Protein AF-A0A8K0KAD7-F1 (afdb_monomer_lite)

Sequence (86 aa):
MQWTGFFTTSKIAQFLENLKGYVSSRQIPWAAIHVSGFEDSPVYSDLVEHRWYGAFADISYTIFFHPSGKFILYDLSSSQKILKYQ

Organism: Ladona fulva (NCBI:txid123851)

Foldseek 3Di:
DDDDDDDDPVNVVVVVVVLLVVQLVDPDQKDKDKDKDALPDQDDPDPPGPPDDPGSKTWMKMWMHGNVRDIDIDIDIDDDDDDDDD

pLDDT: mean 71.15, std 19.87, range [36.06, 92.31]

InterPro domains:
  IPR013893 Ribonuclease P protein subunit Rpp40 [PF08584] (1-67)

Radius of gyration: 15.98 Å; chains: 1; bounding box: 51×22×34 Å

Secondary structure (DSSP, 8-state):
----S---HHHHHHHHHHHHHHHHHS--S-EEEEEEPPTT--B-SSS-B-S-TT----EEEEEEE-TTS-EEEEEEE---------

Structure (mmCIF, N/CA/C/O backbone):
data_AF-A0A8K0KAD7-F1
#
_entry.id   AF-A0A8K0KAD7-F1
#
loop_
_atom_site.group_PDB
_atom_site.id
_atom_site.type_symbol
_atom_site.label_atom_id
_atom_site.label_alt_id
_atom_site.label_comp_id
_atom_site.label_asym_id
_atom_site.label_entity_id
_atom_site.label_seq_id
_atom_site.pdbx_PDB_ins_code
_atom_site.Cartn_x
_atom_site.Cartn_y
_atom_site.Cartn_z
_atom_site.occupancy
_atom_site.B_iso_or_equiv
_atom_site.auth_seq_id
_atom_site.auth_comp_id
_atom_site.auth_asym_id
_atom_site.auth_atom_id
_atom_site.pdbx_PDB_model_num
ATOM 1 N N . MET A 1 1 ? -11.119 -10.211 -5.140 1.00 79.19 1 MET A N 1
ATOM 2 C CA . MET A 1 1 ? -11.261 -9.352 -6.335 1.00 79.19 1 MET A CA 1
ATOM 3 C C . MET A 1 1 ? -9.870 -9.109 -6.877 1.00 79.19 1 MET A C 1
ATOM 5 O O . MET A 1 1 ? -8.980 -8.874 -6.072 1.00 79.19 1 MET A O 1
ATOM 9 N N . GLN A 1 2 ? -9.678 -9.224 -8.186 1.00 88.50 2 GLN A N 1
ATOM 10 C CA . GLN A 1 2 ? -8.384 -9.034 -8.836 1.00 88.50 2 GLN A CA 1
ATOM 11 C C . GLN A 1 2 ? -8.573 -8.036 -9.972 1.00 88.50 2 GLN A C 1
ATOM 13 O O . GLN A 1 2 ? -9.533 -8.146 -10.735 1.00 88.50 2 GLN A O 1
ATOM 18 N N . TRP A 1 3 ? -7.672 -7.065 -10.056 1.00 86.69 3 TRP A N 1
ATOM 19 C CA . TRP A 1 3 ? -7.634 -6.099 -11.141 1.00 86.69 3 TRP A CA 1
ATOM 20 C C . TRP A 1 3 ? -6.276 -6.151 -11.813 1.00 86.69 3 TRP A C 1
ATOM 22 O O . TRP A 1 3 ? -5.249 -6.267 -11.147 1.00 86.69 3 TRP A O 1
ATOM 32 N N . THR A 1 4 ? -6.285 -6.045 -13.133 1.00 87.75 4 THR A N 1
ATOM 33 C CA . THR A 1 4 ? -5.080 -6.077 -13.955 1.00 87.75 4 THR A CA 1
ATOM 34 C C . THR A 1 4 ? -5.178 -4.955 -14.970 1.00 87.75 4 THR A C 1
ATOM 36 O O . THR A 1 4 ? -6.235 -4.731 -15.557 1.00 87.75 4 THR A O 1
ATOM 39 N N . GLY A 1 5 ? -4.090 -4.215 -15.136 1.00 85.38 5 GLY A N 1
ATOM 40 C CA . GLY A 1 5 ? -4.043 -3.060 -16.016 1.00 85.38 5 GLY A CA 1
ATOM 41 C C . GLY A 1 5 ? -2.957 -2.084 -15.595 1.00 85.38 5 GLY A C 1
ATOM 42 O O . GLY A 1 5 ? -2.191 -2.335 -14.667 1.00 85.38 5 GLY A O 1
ATOM 43 N N . PHE A 1 6 ? -2.909 -0.952 -16.287 1.00 82.75 6 PHE A N 1
ATOM 44 C CA . PHE A 1 6 ? -1.957 0.108 -15.995 1.00 82.75 6 PHE A CA 1
ATOM 45 C C . PHE A 1 6 ? -2.530 1.063 -14.940 1.00 82.75 6 PHE A C 1
ATOM 47 O O . PHE A 1 6 ? -3.412 1.881 -15.222 1.00 82.75 6 PHE A O 1
ATOM 54 N N . PHE A 1 7 ? -2.038 0.942 -13.708 1.00 80.62 7 PHE A N 1
ATOM 55 C CA . PHE A 1 7 ? -2.431 1.792 -12.587 1.00 80.62 7 PHE A CA 1
ATOM 56 C C . PHE A 1 7 ? -1.318 2.779 -12.257 1.00 80.62 7 PHE A C 1
ATOM 58 O O . PHE A 1 7 ? -0.164 2.403 -12.087 1.00 80.62 7 PHE A O 1
ATOM 65 N N . THR A 1 8 ? -1.673 4.054 -12.126 1.00 81.75 8 THR A N 1
ATOM 66 C CA . THR A 1 8 ? -0.745 5.067 -11.624 1.00 81.75 8 THR A CA 1
ATOM 67 C C . THR A 1 8 ? -0.611 4.950 -10.108 1.00 81.75 8 THR A C 1
ATOM 69 O O . THR A 1 8 ? -1.561 4.573 -9.416 1.00 81.75 8 THR A O 1
ATOM 72 N N . THR A 1 9 ? 0.536 5.364 -9.570 1.00 76.31 9 THR A N 1
ATOM 73 C CA . THR A 1 9 ? 0.774 5.429 -8.117 1.00 76.31 9 THR A CA 1
ATOM 74 C C . THR A 1 9 ? -0.287 6.267 -7.397 1.00 76.31 9 THR A C 1
ATOM 76 O O . THR A 1 9 ? -0.773 5.875 -6.341 1.00 76.31 9 THR A O 1
ATOM 79 N N . SER A 1 10 ? -0.741 7.365 -8.011 1.00 77.19 10 SER A N 1
ATOM 80 C CA . SER A 1 10 ? -1.817 8.216 -7.487 1.00 77.19 10 SER A CA 1
ATOM 81 C C . SER A 1 10 ? -3.158 7.491 -7.340 1.00 77.19 10 SER A C 1
ATOM 83 O O . SER A 1 10 ? -3.848 7.675 -6.338 1.00 77.19 10 SER A O 1
ATOM 85 N N . LYS A 1 11 ? -3.527 6.636 -8.304 1.00 81.94 11 LYS A N 1
ATOM 86 C CA . LYS A 1 11 ? -4.758 5.835 -8.231 1.00 81.94 1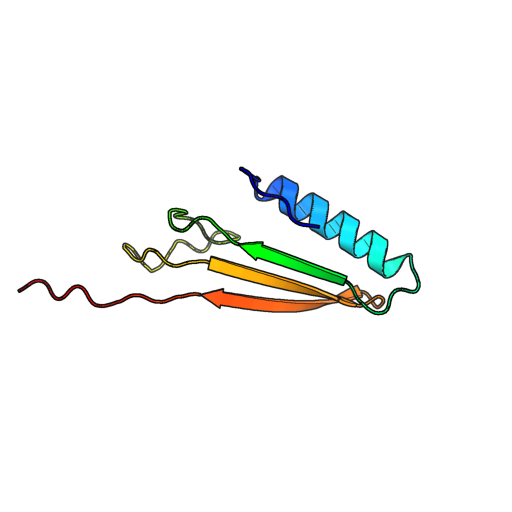1 LYS A CA 1
ATOM 87 C C . LYS A 1 11 ? -4.663 4.776 -7.138 1.00 81.94 11 LYS A C 1
ATOM 89 O O . LYS A 1 11 ? -5.639 4.562 -6.424 1.00 81.94 11 LYS A O 1
ATOM 94 N N . ILE A 1 12 ? 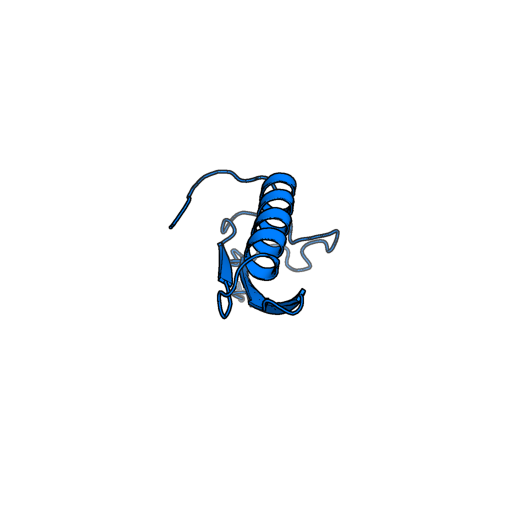-3.495 4.150 -6.988 1.00 82.38 12 ILE A N 1
ATOM 95 C CA . ILE A 1 12 ? -3.250 3.186 -5.909 1.00 82.38 12 ILE A CA 1
ATOM 96 C C . ILE A 1 12 ? -3.354 3.893 -4.552 1.00 82.38 12 ILE A C 1
ATOM 98 O O . ILE A 1 12 ? -4.090 3.423 -3.693 1.00 82.38 12 ILE A O 1
ATOM 102 N N . ALA A 1 13 ? -2.731 5.062 -4.380 1.00 79.88 13 ALA A N 1
ATOM 103 C CA . ALA A 1 13 ? -2.814 5.841 -3.141 1.00 79.88 13 ALA A CA 1
ATOM 104 C C . ALA A 1 13 ? -4.260 6.219 -2.770 1.00 79.88 13 ALA A C 1
ATOM 106 O O . ALA A 1 13 ? -4.685 6.003 -1.636 1.00 79.88 13 ALA A O 1
ATOM 107 N N . GLN A 1 14 ? -5.052 6.706 -3.734 1.00 84.50 14 GLN A N 1
ATOM 108 C CA . GLN A 1 14 ? -6.477 6.991 -3.512 1.00 84.50 14 GLN A CA 1
ATOM 109 C C . GLN A 1 14 ? -7.257 5.739 -3.095 1.00 84.50 14 GLN A C 1
ATOM 111 O O . GLN A 1 14 ? -8.114 5.796 -2.213 1.00 84.50 14 GLN A O 1
ATOM 116 N N . PHE A 1 15 ? -6.960 4.595 -3.715 1.00 87.06 15 PHE A N 1
ATOM 117 C CA . PHE A 1 15 ? -7.590 3.332 -3.358 1.00 87.06 15 PHE A CA 1
ATOM 118 C C . PHE A 1 15 ? -7.226 2.883 -1.935 1.00 87.06 15 PHE A C 1
ATOM 120 O O . PHE A 1 15 ? -8.109 2.451 -1.194 1.00 87.06 15 PHE A O 1
ATOM 127 N N . LEU A 1 16 ? -5.960 3.029 -1.530 1.00 85.88 16 LEU A N 1
ATOM 128 C CA . LEU A 1 16 ? -5.499 2.706 -0.177 1.00 85.88 16 LEU A CA 1
ATOM 129 C C . LEU A 1 16 ? -6.206 3.551 0.887 1.00 85.88 16 LEU A C 1
ATOM 131 O O . LEU A 1 16 ? -6.667 2.997 1.884 1.00 85.88 16 LEU A O 1
ATOM 135 N N . GLU A 1 17 ? -6.357 4.859 0.667 1.00 87.19 17 GLU A N 1
ATOM 136 C CA . GLU A 1 17 ? -7.080 5.735 1.601 1.00 87.19 17 GLU A CA 1
ATOM 137 C C . GLU A 1 17 ? -8.561 5.347 1.722 1.00 87.19 17 GLU A C 1
ATOM 139 O O . GLU A 1 17 ? -9.097 5.247 2.829 1.00 87.19 17 GLU A O 1
ATOM 144 N N . ASN A 1 18 ? -9.212 5.022 0.601 1.00 90.94 18 ASN A N 1
ATOM 145 C CA . ASN A 1 18 ? -10.594 4.539 0.612 1.00 90.94 18 ASN A CA 1
ATOM 146 C C . ASN A 1 18 ? -10.730 3.201 1.354 1.00 90.94 18 ASN A C 1
ATOM 148 O O . ASN A 1 18 ? -11.668 3.014 2.134 1.00 90.94 18 ASN A O 1
ATOM 152 N N . LEU A 1 19 ? -9.791 2.274 1.144 1.00 88.69 19 LEU A N 1
ATOM 153 C CA . LEU A 1 19 ? -9.774 0.978 1.820 1.00 88.69 19 LEU A CA 1
ATOM 154 C C . LEU A 1 19 ? -9.549 1.138 3.327 1.00 88.69 19 LEU A C 1
ATOM 156 O O . LEU A 1 19 ? -10.243 0.508 4.123 1.00 88.69 19 LEU A O 1
ATOM 160 N N . LYS A 1 20 ? -8.636 2.024 3.727 1.00 87.12 20 LYS A N 1
ATOM 161 C CA . LYS A 1 20 ? -8.395 2.372 5.129 1.00 87.12 20 LYS A CA 1
ATOM 162 C C . LYS A 1 20 ? -9.658 2.933 5.785 1.00 87.12 20 LYS A C 1
ATOM 164 O O . LYS A 1 20 ? -10.064 2.438 6.834 1.00 87.12 20 LYS A O 1
ATOM 169 N N . GLY A 1 21 ? -10.329 3.891 5.141 1.00 90.00 21 GLY A N 1
ATOM 170 C CA . GLY A 1 21 ? -11.605 4.435 5.621 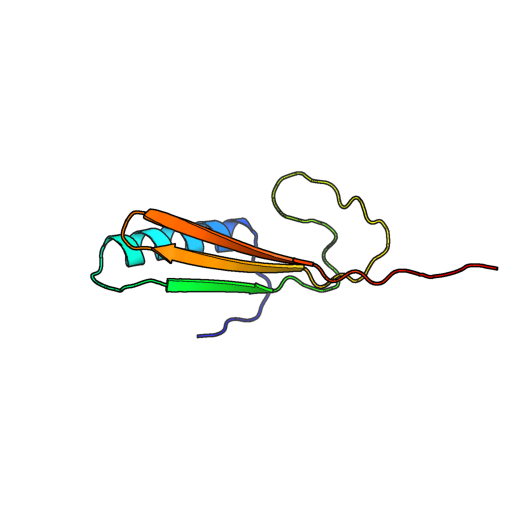1.00 90.00 21 GLY A CA 1
ATOM 171 C C . GLY A 1 21 ? -12.707 3.374 5.722 1.00 90.00 21 GLY A C 1
ATOM 172 O O . GLY A 1 21 ? -13.470 3.345 6.690 1.00 90.00 21 GLY A O 1
ATOM 173 N N . TYR A 1 22 ? -12.761 2.445 4.767 1.00 91.50 22 TYR A N 1
ATOM 174 C CA . TYR A 1 22 ? -13.698 1.321 4.787 1.00 91.50 22 TYR A CA 1
ATOM 175 C C . TYR A 1 22 ? -13.449 0.370 5.968 1.00 91.50 22 TYR A C 1
ATOM 177 O O . TYR A 1 22 ? -14.392 -0.006 6.664 1.00 91.50 22 TYR A O 1
ATOM 185 N N . VAL A 1 23 ? -12.188 0.012 6.222 1.00 91.69 23 VAL A N 1
ATOM 186 C CA . VAL A 1 23 ? -11.794 -0.874 7.330 1.00 91.69 23 VAL A CA 1
ATOM 187 C C . VAL A 1 23 ? -12.039 -0.218 8.683 1.00 91.69 23 VAL A C 1
ATOM 189 O O . VAL A 1 23 ? -12.529 -0.877 9.594 1.00 91.69 23 VAL A O 1
ATOM 192 N N . SER A 1 24 ? -11.753 1.077 8.817 1.00 88.06 24 SER A N 1
ATOM 193 C CA . SER A 1 24 ? -11.984 1.808 10.068 1.00 88.06 24 SER A CA 1
ATOM 194 C C . SER A 1 24 ? -13.463 2.089 10.351 1.00 88.06 24 SER A C 1
ATOM 196 O O . SER A 1 24 ? -13.841 2.207 11.512 1.00 88.06 24 SER A O 1
ATOM 198 N N . SER A 1 25 ? -14.311 2.199 9.323 1.00 90.50 25 SER A N 1
ATOM 199 C CA . SER A 1 25 ? -15.749 2.484 9.491 1.00 90.50 25 SER A CA 1
ATOM 200 C C . SER A 1 25 ? -16.620 1.241 9.695 1.00 90.50 25 SER A C 1
ATOM 202 O O . SER A 1 25 ? -17.791 1.369 10.055 1.00 90.50 25 SER A O 1
ATOM 204 N N . ARG A 1 26 ? -16.084 0.034 9.474 1.00 86.94 26 ARG A N 1
ATOM 205 C CA . ARG A 1 26 ? -16.833 -1.227 9.571 1.00 86.94 26 ARG A CA 1
ATOM 206 C C . ARG A 1 26 ? -16.242 -2.159 10.622 1.00 86.94 26 ARG A C 1
ATOM 208 O O . ARG A 1 26 ? -15.047 -2.158 10.873 1.00 86.94 26 ARG A O 1
ATOM 215 N N . GLN A 1 27 ? -17.079 -3.032 11.183 1.00 84.12 27 GLN A N 1
ATOM 216 C CA . GLN A 1 27 ? -16.649 -4.101 12.097 1.00 84.12 27 GLN A CA 1
ATOM 217 C C . GLN A 1 27 ? -16.068 -5.306 11.333 1.00 84.12 27 GLN A C 1
ATOM 219 O O . GLN A 1 27 ? -16.518 -6.437 11.502 1.00 84.12 27 GLN A O 1
ATOM 224 N N . ILE A 1 28 ? -15.103 -5.070 10.442 1.00 90.25 28 ILE A N 1
ATOM 225 C CA . ILE A 1 28 ? -14.349 -6.145 9.781 1.00 90.25 28 ILE A CA 1
ATOM 226 C C . ILE A 1 28 ? -13.006 -6.326 10.488 1.00 90.25 28 ILE A C 1
ATOM 228 O O . ILE A 1 28 ? -12.431 -5.334 10.904 1.00 90.25 28 ILE A O 1
ATOM 232 N N . PRO A 1 29 ? -12.477 -7.546 10.655 1.00 90.25 29 PRO A N 1
ATOM 233 C CA . PRO A 1 29 ? -11.285 -7.766 11.478 1.00 90.25 29 PRO A CA 1
ATOM 234 C C . PRO A 1 29 ? -10.002 -7.209 10.844 1.00 90.25 29 PRO A C 1
ATOM 236 O O . PRO A 1 29 ? -9.101 -6.777 11.558 1.00 90.25 29 PRO A O 1
ATOM 239 N N . TRP A 1 30 ? -9.916 -7.227 9.513 1.00 92.31 30 TRP A N 1
ATOM 240 C CA . TRP A 1 30 ? -8.826 -6.664 8.720 1.00 92.31 30 TRP A CA 1
ATOM 241 C C . TRP A 1 30 ? -9.206 -6.672 7.233 1.00 92.31 30 TRP A C 1
ATOM 243 O O . TRP A 1 30 ? -10.138 -7.367 6.822 1.00 92.31 30 TRP A O 1
ATOM 253 N N . ALA A 1 31 ? -8.466 -5.923 6.418 1.00 90.69 31 ALA A N 1
ATOM 254 C CA . ALA A 1 31 ? -8.457 -6.086 4.964 1.00 90.69 31 ALA A CA 1
ATOM 255 C C . ALA A 1 31 ? -7.023 -6.036 4.446 1.00 90.69 31 ALA A C 1
ATOM 257 O O . ALA A 1 31 ? -6.156 -5.452 5.088 1.00 90.69 31 ALA A O 1
ATOM 258 N N . ALA A 1 32 ? -6.774 -6.634 3.286 1.00 90.25 32 ALA A N 1
ATOM 259 C CA . ALA A 1 32 ? -5.456 -6.630 2.674 1.00 90.25 32 ALA A CA 1
ATOM 260 C C . ALA A 1 32 ? -5.530 -6.237 1.202 1.00 90.25 32 ALA A C 1
ATOM 262 O O . ALA A 1 32 ? -6.517 -6.518 0.518 1.00 90.25 32 ALA A O 1
ATOM 263 N N . ILE A 1 33 ? -4.461 -5.615 0.725 1.00 87.50 33 ILE A N 1
ATOM 264 C CA . ILE A 1 33 ? -4.227 -5.348 -0.689 1.00 87.50 33 ILE A CA 1
ATOM 265 C C . ILE A 1 33 ? -2.839 -5.844 -1.049 1.00 87.50 33 ILE A C 1
ATOM 267 O O . ILE A 1 33 ? -1.866 -5.542 -0.363 1.00 87.50 33 ILE A O 1
ATOM 271 N N . HIS A 1 34 ? -2.772 -6.608 -2.128 1.00 88.25 34 HIS A N 1
ATOM 272 C CA . HIS A 1 34 ? -1.530 -7.031 -2.742 1.00 88.25 34 HIS A CA 1
ATOM 273 C C . HIS A 1 34 ? -1.370 -6.276 -4.057 1.00 88.25 34 HIS A C 1
ATOM 275 O O . HIS A 1 34 ? -2.286 -6.274 -4.885 1.00 88.25 34 HIS A O 1
ATOM 281 N N . VAL A 1 35 ? -0.228 -5.624 -4.231 1.00 82.69 35 VAL A N 1
ATOM 282 C CA . VAL A 1 35 ? 0.132 -4.913 -5.454 1.00 82.69 35 VAL A CA 1
ATOM 283 C C . VAL A 1 35 ? 1.352 -5.604 -6.035 1.00 82.69 35 VAL A C 1
ATOM 285 O O . VAL A 1 35 ? 2.407 -5.629 -5.409 1.00 82.69 35 VAL A O 1
ATOM 288 N N . SER A 1 36 ? 1.194 -6.152 -7.236 1.00 81.56 36 SER A N 1
ATOM 289 C CA . SER A 1 36 ? 2.302 -6.660 -8.039 1.00 81.56 36 SER A CA 1
ATOM 290 C C . SER A 1 36 ? 2.652 -5.610 -9.084 1.00 81.56 36 SER A C 1
ATOM 292 O O . SER A 1 36 ? 1.777 -5.176 -9.838 1.00 81.56 36 SER A O 1
ATOM 294 N N . GLY A 1 37 ? 3.907 -5.168 -9.090 1.00 72.44 37 GLY A N 1
ATOM 295 C CA . GLY A 1 37 ? 4.454 -4.318 -10.139 1.00 72.44 37 GLY A CA 1
ATOM 296 C C . GLY A 1 37 ? 4.691 -5.098 -11.429 1.00 72.44 37 GLY A C 1
ATOM 297 O O . GLY A 1 37 ? 4.545 -6.321 -11.471 1.00 72.44 37 GLY A O 1
ATOM 298 N N . PHE A 1 38 ? 5.046 -4.368 -12.482 1.00 63.84 38 PHE A N 1
ATOM 299 C CA . PHE A 1 38 ? 5.538 -4.969 -13.713 1.00 63.84 38 PHE A CA 1
ATOM 300 C C . PHE A 1 38 ? 7.032 -5.278 -13.575 1.00 63.84 38 PHE A C 1
ATOM 302 O O . PHE A 1 38 ? 7.777 -4.482 -13.000 1.00 63.84 38 PHE A O 1
ATOM 309 N N . GLU A 1 39 ? 7.455 -6.407 -14.138 1.00 56.12 39 GLU A N 1
ATOM 310 C CA . GLU A 1 39 ? 8.848 -6.881 -14.174 1.00 56.12 39 GLU A CA 1
ATOM 311 C C . GLU A 1 39 ? 9.807 -5.875 -14.855 1.00 56.12 39 GLU A C 1
ATOM 313 O O . GLU A 1 39 ? 11.015 -5.894 -14.620 1.00 56.12 39 GLU A O 1
ATOM 318 N N . ASP A 1 40 ? 9.265 -4.958 -15.666 1.00 48.69 40 ASP A N 1
ATOM 319 C CA . ASP A 1 40 ? 9.984 -3.940 -16.436 1.00 48.69 40 ASP A CA 1
ATOM 320 C C . ASP A 1 40 ? 9.932 -2.519 -15.832 1.00 48.69 40 ASP A C 1
ATOM 322 O O . ASP A 1 40 ? 10.393 -1.569 -16.468 1.00 48.69 40 ASP A O 1
ATOM 326 N N . SER A 1 41 ? 9.408 -2.338 -14.610 1.00 48.81 41 SER A N 1
ATOM 327 C CA . SER A 1 41 ? 9.270 -1.007 -13.998 1.00 48.81 41 SER A CA 1
ATOM 328 C C . SER A 1 41 ? 10.596 -0.487 -13.400 1.00 48.81 41 SER A C 1
ATOM 330 O O . SER A 1 41 ? 11.104 -1.077 -12.445 1.00 48.81 41 SER A O 1
ATOM 332 N N . PRO A 1 42 ? 11.144 0.654 -13.875 1.00 43.56 42 PRO A N 1
ATOM 333 C CA . PRO A 1 42 ? 12.416 1.216 -13.406 1.00 43.56 42 PRO A CA 1
ATOM 334 C C . PRO A 1 42 ? 12.301 2.102 -12.151 1.00 43.56 42 PRO A C 1
ATOM 336 O O . PRO A 1 42 ? 13.274 2.765 -11.787 1.00 43.56 42 PRO A O 1
ATOM 339 N N . VAL A 1 43 ? 11.127 2.185 -11.510 1.00 41.41 43 VAL A N 1
ATOM 340 C CA . VAL A 1 43 ? 10.901 3.074 -10.357 1.00 41.41 43 VAL A CA 1
ATOM 341 C C . VAL A 1 43 ? 10.112 2.372 -9.249 1.00 41.41 43 VAL A C 1
ATOM 343 O O . VAL A 1 43 ? 8.956 1.989 -9.439 1.00 41.41 43 VAL A O 1
ATOM 346 N N . TYR A 1 44 ? 10.736 2.267 -8.072 1.00 45.12 44 TYR A N 1
ATOM 347 C CA . TYR A 1 44 ? 10.109 1.908 -6.801 1.00 45.12 44 TYR A CA 1
ATOM 348 C C . TYR A 1 44 ? 9.569 3.161 -6.099 1.00 45.12 44 TYR A C 1
ATOM 350 O O . TYR A 1 44 ? 10.080 4.264 -6.279 1.00 45.12 44 TYR A O 1
ATOM 358 N N . SER A 1 45 ? 8.517 2.962 -5.306 1.00 43.53 45 SER A N 1
ATOM 359 C CA . SER A 1 45 ? 7.810 3.954 -4.492 1.00 43.53 45 SER A CA 1
ATOM 360 C C . SER A 1 45 ? 8.716 5.032 -3.867 1.00 43.53 45 SER A C 1
ATOM 362 O O . SER A 1 45 ? 9.643 4.716 -3.131 1.00 43.53 45 SER A O 1
ATOM 364 N N . ASP A 1 46 ? 8.363 6.297 -4.114 1.00 42.06 46 ASP A N 1
ATOM 365 C CA . ASP A 1 46 ? 8.830 7.517 -3.432 1.00 42.06 46 ASP A CA 1
ATOM 366 C C . ASP A 1 46 ? 10.352 7.798 -3.438 1.00 42.06 46 ASP A C 1
ATOM 368 O O . ASP A 1 46 ? 11.040 7.693 -2.426 1.00 42.06 46 ASP A O 1
ATOM 372 N N . LEU A 1 47 ? 10.870 8.236 -4.596 1.00 36.06 47 LEU A N 1
ATOM 373 C CA . LEU A 1 47 ? 12.180 8.902 -4.761 1.00 36.06 47 LEU A 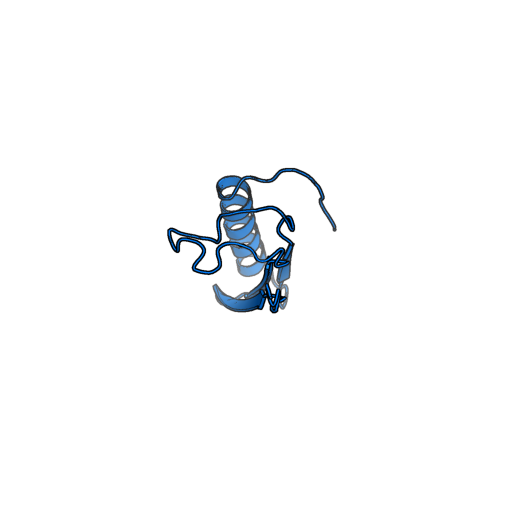CA 1
ATOM 374 C C . LEU A 1 47 ? 13.438 8.077 -4.431 1.00 36.06 47 LEU A C 1
ATOM 376 O O . LEU A 1 47 ? 14.548 8.610 -4.504 1.00 36.06 47 LEU A O 1
ATOM 380 N N . VAL A 1 48 ? 13.321 6.779 -4.147 1.00 36.88 48 VAL A N 1
ATOM 381 C CA . VAL A 1 48 ? 14.492 5.897 -4.084 1.00 36.88 48 VAL A CA 1
ATOM 382 C C . VAL A 1 48 ? 14.776 5.358 -5.482 1.00 36.88 48 VAL A C 1
ATOM 384 O O . VAL A 1 48 ? 14.153 4.411 -5.956 1.00 36.88 48 VAL A O 1
ATOM 387 N N . GLU A 1 49 ? 15.735 6.001 -6.145 1.00 37.00 49 GLU A N 1
ATOM 388 C CA . GLU A 1 49 ? 16.323 5.546 -7.402 1.00 37.00 49 GLU A CA 1
ATOM 389 C C . GLU A 1 49 ? 16.716 4.063 -7.287 1.00 37.00 49 GLU A C 1
ATOM 391 O O . GLU A 1 49 ? 17.333 3.651 -6.296 1.00 37.00 49 GLU A O 1
ATOM 396 N N . HIS A 1 50 ? 16.337 3.251 -8.283 1.00 41.53 50 HIS A N 1
ATOM 397 C CA . HIS A 1 50 ? 16.728 1.846 -8.374 1.00 41.53 50 HIS A CA 1
ATOM 398 C C . HIS A 1 50 ? 18.251 1.734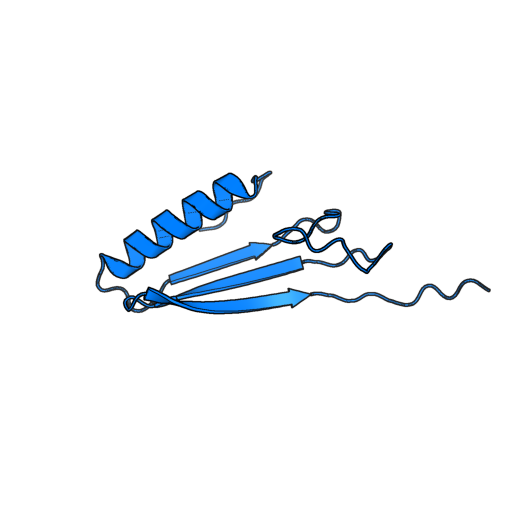 -8.207 1.00 41.53 50 HIS A C 1
ATOM 400 O O . HIS A 1 50 ? 19.011 1.945 -9.149 1.00 41.53 50 HIS A O 1
ATOM 406 N N . ARG A 1 51 ? 18.729 1.317 -7.026 1.00 37.56 51 ARG A N 1
ATOM 407 C CA . ARG A 1 51 ? 20.151 0.972 -6.828 1.00 37.56 51 ARG A CA 1
ATOM 408 C C . ARG A 1 51 ? 20.548 -0.339 -7.512 1.00 37.56 51 ARG A C 1
ATOM 410 O O . ARG A 1 51 ? 21.660 -0.825 -7.315 1.00 37.56 51 ARG A O 1
ATOM 417 N N . TRP A 1 52 ? 19.670 -0.907 -8.334 1.00 41.12 52 TRP A N 1
ATOM 418 C CA . TRP A 1 52 ? 19.963 -2.062 -9.165 1.00 41.12 52 TRP A CA 1
ATOM 419 C C . TRP A 1 52 ? 19.631 -1.755 -10.618 1.00 41.12 52 TRP A C 1
ATOM 421 O O . TRP A 1 52 ? 18.599 -2.146 -11.153 1.00 41.12 52 TRP A O 1
ATOM 431 N N . TYR A 1 53 ? 20.569 -1.057 -11.256 1.00 36.56 53 TYR A N 1
ATOM 432 C CA . TYR A 1 53 ? 20.744 -1.094 -12.702 1.00 36.56 53 TYR A CA 1
ATOM 433 C C . TYR A 1 53 ? 20.839 -2.572 -13.131 1.00 36.56 53 TYR A C 1
ATOM 435 O O . TYR A 1 53 ? 21.830 -3.244 -12.835 1.00 36.56 53 TYR A O 1
ATOM 443 N N . GLY A 1 54 ? 19.791 -3.088 -13.779 1.00 38.03 54 GLY A N 1
ATOM 444 C CA . GLY A 1 54 ? 19.845 -4.346 -14.531 1.00 38.03 54 GLY A CA 1
ATOM 445 C C . GLY A 1 54 ? 19.294 -5.617 -13.874 1.00 38.03 54 GLY A C 1
ATOM 446 O O . GLY A 1 54 ? 19.774 -6.692 -14.219 1.00 38.03 54 GLY A O 1
ATOM 447 N N . ALA A 1 55 ? 18.314 -5.547 -12.969 1.00 37.41 55 ALA A N 1
ATOM 448 C CA . ALA A 1 55 ? 17.614 -6.748 -12.497 1.00 37.41 55 ALA A CA 1
ATOM 449 C C . ALA A 1 55 ? 16.110 -6.653 -12.789 1.00 37.41 55 ALA A C 1
ATOM 451 O O . ALA A 1 55 ? 15.440 -5.772 -12.256 1.00 37.41 55 ALA A O 1
ATOM 452 N N . PHE A 1 56 ? 15.616 -7.572 -13.625 1.00 49.16 56 PHE A N 1
ATOM 453 C CA . PHE A 1 56 ? 14.205 -7.930 -13.810 1.00 49.16 56 PHE A CA 1
ATOM 454 C C . PHE A 1 56 ? 13.667 -8.478 -12.485 1.00 49.16 56 PHE A C 1
ATOM 456 O O . PHE A 1 56 ? 13.667 -9.681 -12.231 1.00 49.16 56 PHE A O 1
ATOM 463 N N . ALA A 1 57 ? 13.390 -7.575 -11.555 1.00 50.03 57 ALA A N 1
ATOM 464 C CA . ALA A 1 57 ? 12.994 -7.913 -10.208 1.00 50.03 57 ALA A CA 1
ATOM 465 C C . ALA A 1 57 ? 11.491 -7.704 -10.105 1.00 50.03 57 ALA A C 1
ATOM 467 O O . ALA A 1 57 ? 11.029 -6.567 -10.137 1.00 50.03 57 ALA A O 1
ATOM 468 N N . ASP A 1 58 ? 10.738 -8.790 -9.935 1.00 60.03 58 ASP A N 1
ATOM 469 C CA . ASP A 1 58 ? 9.358 -8.681 -9.478 1.00 60.03 58 ASP A CA 1
ATOM 470 C C . ASP A 1 58 ? 9.343 -7.938 -8.140 1.00 60.03 58 ASP A C 1
ATOM 472 O O . ASP A 1 58 ? 9.896 -8.398 -7.131 1.00 60.03 58 ASP A O 1
ATOM 476 N N . ILE A 1 59 ? 8.731 -6.758 -8.157 1.00 68.50 59 ILE A N 1
ATOM 477 C CA . ILE A 1 59 ? 8.471 -5.952 -6.975 1.00 68.50 59 ILE A CA 1
ATOM 478 C C . ILE A 1 59 ? 6.996 -6.130 -6.658 1.00 68.50 59 ILE A C 1
ATOM 480 O O . ILE A 1 59 ? 6.128 -5.670 -7.403 1.00 68.50 59 ILE A O 1
ATOM 484 N N . SER A 1 60 ? 6.702 -6.771 -5.534 1.00 78.50 60 SER A N 1
ATOM 485 C CA . SER A 1 60 ? 5.339 -6.825 -5.020 1.00 78.50 60 SER A CA 1
ATOM 486 C C . SER A 1 60 ? 5.312 -6.458 -3.550 1.00 78.50 60 SER A C 1
ATOM 488 O O . SER A 1 60 ? 6.260 -6.707 -2.812 1.00 78.50 60 SER A O 1
ATOM 490 N N . TYR A 1 61 ? 4.225 -5.839 -3.115 1.00 81.69 61 TYR A N 1
ATOM 491 C CA . TYR A 1 61 ? 4.029 -5.508 -1.713 1.00 81.69 61 TYR A CA 1
ATOM 492 C C . TYR A 1 61 ? 2.595 -5.790 -1.297 1.00 81.69 61 TYR A C 1
ATOM 494 O O . TYR A 1 61 ? 1.653 -5.731 -2.091 1.00 81.69 61 TYR A O 1
ATOM 502 N N . THR A 1 62 ? 2.431 -6.126 -0.025 1.00 87.06 62 THR A N 1
ATOM 503 C CA . THR A 1 62 ? 1.137 -6.417 0.584 1.00 87.06 62 THR A CA 1
ATOM 504 C C . THR A 1 62 ? 0.945 -5.537 1.799 1.00 87.06 62 THR A C 1
ATOM 506 O O . THR A 1 62 ? 1.789 -5.516 2.692 1.00 87.06 62 THR A O 1
ATOM 509 N N . ILE A 1 63 ? -0.180 -4.832 1.856 1.00 86.00 63 ILE A N 1
ATOM 510 C CA . ILE A 1 63 ? -0.554 -4.017 3.010 1.00 86.00 63 ILE A CA 1
ATOM 511 C C . ILE A 1 63 ? -1.757 -4.659 3.684 1.00 86.00 63 ILE A C 1
ATOM 513 O O . ILE A 1 63 ? -2.779 -4.893 3.039 1.00 86.00 63 ILE A O 1
ATOM 517 N N . PHE A 1 64 ? -1.643 -4.903 4.985 1.00 90.81 64 PHE A N 1
ATOM 518 C CA . PHE A 1 64 ? -2.735 -5.340 5.849 1.00 90.81 64 PHE A CA 1
ATOM 519 C C . PHE A 1 64 ? -3.213 -4.166 6.694 1.00 90.81 64 PHE A C 1
ATOM 521 O O . PHE A 1 64 ? -2.417 -3.540 7.386 1.00 90.81 64 PHE A O 1
ATOM 528 N N . PHE A 1 65 ? -4.512 -3.899 6.677 1.00 90.06 65 PHE A N 1
ATOM 529 C CA . PHE A 1 65 ? -5.172 -2.849 7.443 1.00 90.06 65 PHE A CA 1
ATOM 530 C C . PHE A 1 65 ? -5.930 -3.448 8.621 1.00 90.06 65 PHE A C 1
ATOM 532 O O . PHE A 1 65 ? -6.749 -4.349 8.438 1.00 90.06 65 PHE A O 1
ATOM 539 N N . HIS A 1 66 ? -5.703 -2.903 9.814 1.00 90.69 66 HIS A N 1
ATOM 540 C CA . HIS A 1 66 ? -6.463 -3.211 11.020 1.00 90.69 66 HIS A CA 1
ATOM 541 C C . HIS A 1 66 ? -7.461 -2.073 11.324 1.00 90.69 66 HIS A C 1
ATOM 543 O O . HIS A 1 66 ? -7.111 -0.902 11.143 1.00 90.69 66 HIS A O 1
ATOM 549 N N . PRO A 1 67 ? -8.665 -2.359 11.857 1.00 90.31 67 PRO A N 1
ATOM 550 C CA . PRO A 1 67 ? -9.679 -1.346 12.188 1.00 90.31 67 PRO A CA 1
ATOM 551 C C . PRO A 1 67 ? -9.191 -0.213 13.082 1.00 90.31 67 PRO A C 1
ATOM 553 O O . PRO A 1 67 ? -9.634 0.922 12.942 1.00 90.31 67 PRO A O 1
ATOM 556 N N . SER A 1 68 ? -8.218 -0.489 13.954 1.00 87.88 68 SER A N 1
ATOM 557 C CA . SER A 1 68 ? -7.597 0.525 14.818 1.00 87.88 68 SER A CA 1
ATOM 558 C C . SER A 1 68 ? -6.714 1.538 14.071 1.00 87.88 68 SER A C 1
ATOM 560 O O . SER A 1 68 ? -5.988 2.287 14.720 1.00 87.88 68 SER A O 1
ATOM 562 N N . GLY A 1 69 ? -6.653 1.490 12.738 1.00 83.00 69 GLY A N 1
ATOM 563 C CA . GLY A 1 69 ? -5.804 2.352 11.911 1.00 83.00 69 GLY A CA 1
ATOM 564 C C . GLY A 1 69 ? -4.338 1.916 11.826 1.00 83.00 69 GLY A C 1
ATOM 565 O O . GLY A 1 69 ? -3.543 2.585 11.170 1.00 83.00 69 GLY A O 1
ATOM 566 N N . LYS A 1 70 ? -3.969 0.798 12.464 1.00 87.19 70 LYS A N 1
ATOM 567 C CA . LYS A 1 70 ? -2.643 0.181 12.321 1.00 87.19 70 LYS A CA 1
ATOM 568 C C . LYS A 1 70 ? -2.564 -0.573 10.995 1.00 87.19 70 LYS A C 1
ATOM 570 O O . LYS A 1 70 ? -3.574 -1.097 10.525 1.00 87.19 70 LYS A O 1
ATOM 575 N N . PHE A 1 71 ? -1.365 -0.674 10.433 1.00 86.31 71 PHE A N 1
ATOM 576 C CA . PHE A 1 71 ? -1.124 -1.472 9.238 1.00 86.31 71 PHE A CA 1
ATOM 577 C C . PHE A 1 71 ? 0.181 -2.262 9.335 1.00 86.31 71 PHE A C 1
ATOM 579 O O . PHE A 1 71 ? 1.071 -1.914 10.111 1.00 86.31 71 PHE A O 1
ATOM 586 N N . ILE A 1 72 ? 0.272 -3.330 8.545 1.00 88.38 72 ILE A N 1
ATOM 587 C CA . ILE A 1 72 ? 1.497 -4.105 8.324 1.00 88.38 72 ILE A CA 1
ATOM 588 C C . ILE A 1 72 ? 1.817 -4.016 6.836 1.00 88.38 72 ILE A C 1
ATOM 590 O O . ILE A 1 72 ? 0.951 -4.313 6.014 1.00 88.38 72 ILE A O 1
ATOM 594 N N . LEU A 1 73 ? 3.041 -3.609 6.506 1.00 84.19 73 LEU A N 1
ATOM 595 C CA . LEU A 1 73 ? 3.579 -3.629 5.148 1.00 84.19 73 LEU A CA 1
ATOM 596 C C . LEU A 1 73 ? 4.522 -4.828 5.014 1.00 84.19 73 LEU A C 1
ATOM 598 O O . LEU A 1 73 ? 5.419 -5.007 5.838 1.00 84.19 73 LEU A O 1
ATOM 602 N N . TYR A 1 74 ? 4.293 -5.647 3.994 1.00 82.06 74 TYR A N 1
ATOM 603 C CA . TYR A 1 74 ? 5.149 -6.763 3.615 1.00 82.06 74 TYR A CA 1
ATOM 604 C C . TYR A 1 74 ? 5.640 -6.549 2.186 1.0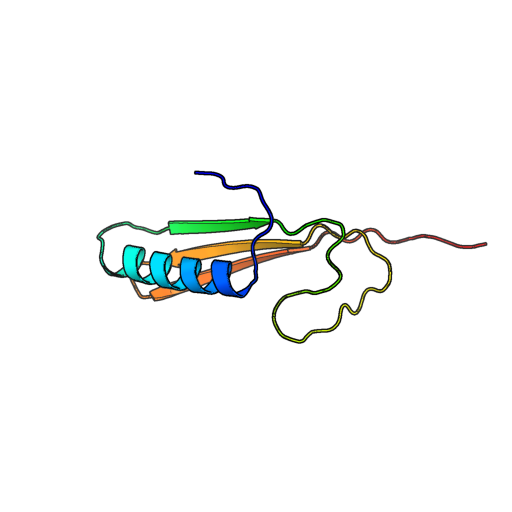0 82.06 74 TYR A C 1
ATOM 606 O O . TYR A 1 74 ? 4.844 -6.635 1.252 1.00 82.06 74 TYR A O 1
ATOM 614 N N . ASP A 1 75 ? 6.937 -6.300 2.033 1.00 79.56 75 ASP A N 1
ATOM 615 C CA . ASP A 1 75 ? 7.578 -6.094 0.737 1.00 79.56 75 ASP A CA 1
ATOM 616 C C . ASP A 1 75 ? 8.279 -7.380 0.289 1.00 79.56 75 ASP A C 1
ATOM 618 O O . ASP A 1 75 ? 9.052 -7.985 1.037 1.00 79.56 75 ASP A O 1
ATOM 622 N N . LEU A 1 76 ? 8.025 -7.784 -0.952 1.00 72.44 76 LEU A N 1
ATOM 623 C CA . LEU A 1 76 ? 8.689 -8.887 -1.627 1.00 72.44 76 LEU A CA 1
ATOM 624 C C . LEU A 1 76 ? 9.515 -8.317 -2.781 1.00 72.44 76 LEU A C 1
ATOM 626 O O . LEU A 1 76 ? 8.987 -7.709 -3.713 1.00 72.44 76 LEU A O 1
ATOM 630 N N . SER A 1 77 ? 10.823 -8.549 -2.721 1.00 67.94 77 SER A N 1
ATOM 631 C CA . SER A 1 77 ? 11.740 -8.257 -3.818 1.00 67.94 77 SER A CA 1
ATOM 632 C C . SER A 1 77 ? 12.431 -9.543 -4.247 1.00 67.94 77 SER A C 1
ATOM 634 O O . SER A 1 77 ? 13.001 -10.262 -3.422 1.00 67.94 77 SER A O 1
ATOM 636 N N . SER A 1 78 ? 12.367 -9.852 -5.542 1.00 62.56 78 SER A N 1
ATOM 637 C CA . SER A 1 78 ? 13.173 -10.929 -6.116 1.00 62.56 78 SER A CA 1
ATOM 638 C C . SER A 1 78 ? 14.510 -10.364 -6.610 1.00 62.56 78 SER A C 1
ATOM 640 O O . SER A 1 78 ? 14.558 -9.326 -7.264 1.00 62.56 78 SER A O 1
ATOM 642 N N . SER A 1 79 ? 15.619 -11.029 -6.282 1.00 59.56 79 SER A N 1
ATOM 643 C CA . SER A 1 79 ? 16.952 -10.698 -6.795 1.00 59.56 79 SER A CA 1
ATOM 644 C C . SER A 1 79 ? 17.384 -11.787 -7.772 1.00 59.56 79 SER A C 1
ATOM 646 O O . SER A 1 79 ? 17.627 -12.916 -7.343 1.00 59.56 79 SER A O 1
ATOM 648 N N . GLN A 1 80 ? 17.596 -11.444 -9.043 1.00 50.16 80 GLN A N 1
ATOM 649 C CA . GLN A 1 80 ? 18.433 -12.246 -9.936 1.00 50.16 80 GLN A CA 1
ATOM 650 C C . GLN A 1 80 ? 19.739 -11.498 -10.236 1.00 50.16 80 GLN A C 1
ATOM 652 O O . GLN A 1 80 ? 19.807 -10.627 -11.097 1.00 50.16 80 GLN A O 1
ATOM 657 N N . LYS A 1 81 ? 20.812 -11.854 -9.526 1.00 45.69 81 LYS A N 1
ATOM 658 C CA . LYS A 1 81 ? 22.193 -11.727 -10.027 1.00 45.69 81 LYS A CA 1
ATOM 659 C C . LYS A 1 81 ? 22.736 -13.155 -10.121 1.00 45.69 81 LYS A C 1
ATOM 661 O O . LYS A 1 81 ? 22.449 -13.960 -9.246 1.00 45.69 81 LYS A O 1
ATOM 666 N N . ILE A 1 82 ? 23.499 -13.552 -11.139 1.00 41.84 82 ILE A N 1
ATOM 667 C CA . ILE A 1 82 ? 24.752 -12.934 -11.588 1.00 41.84 82 ILE A CA 1
ATOM 668 C C . ILE A 1 82 ? 24.912 -13.121 -13.114 1.00 41.84 82 ILE A C 1
ATOM 670 O O . ILE A 1 82 ? 25.072 -14.252 -13.567 1.00 41.84 82 ILE A O 1
ATOM 674 N N . LEU A 1 83 ? 24.995 -12.043 -13.902 1.00 48.03 83 LEU A N 1
ATOM 675 C CA . LEU A 1 83 ? 25.669 -12.107 -15.207 1.00 48.03 83 LEU A CA 1
ATOM 676 C C . LEU A 1 83 ? 27.173 -11.930 -14.968 1.00 48.03 83 LEU A C 1
ATOM 678 O O . LEU A 1 83 ? 27.646 -10.826 -14.700 1.00 48.03 83 LEU A O 1
ATOM 682 N N . LYS A 1 84 ? 27.920 -13.040 -15.007 1.00 39.47 84 LYS A N 1
ATOM 683 C CA . LYS A 1 84 ? 29.380 -13.008 -15.132 1.00 39.47 84 LYS A CA 1
ATOM 684 C C . LYS A 1 84 ? 29.691 -12.739 -16.603 1.00 39.47 84 LYS A C 1
ATOM 686 O O . LYS A 1 84 ? 29.521 -13.638 -17.418 1.00 39.47 84 LYS A O 1
ATOM 691 N N . TYR A 1 85 ? 30.131 -11.530 -16.935 1.00 44.97 85 TYR A N 1
ATOM 692 C CA . TYR A 1 85 ? 30.809 -11.303 -18.210 1.00 44.97 85 TYR A CA 1
ATOM 693 C C . TYR A 1 85 ? 32.275 -11.728 -18.047 1.00 44.97 85 TYR A C 1
ATOM 695 O O . TYR A 1 85 ? 32.945 -11.271 -17.119 1.00 44.97 85 TYR A O 1
ATOM 703 N N . GLN A 1 86 ? 32.689 -12.691 -18.879 1.00 38.97 86 GLN A N 1
ATOM 704 C CA . GLN A 1 86 ? 34.080 -13.107 -19.090 1.00 38.97 86 GLN A CA 1
ATOM 705 C C . GLN A 1 86 ? 34.835 -12.060 -19.906 1.00 38.97 86 GLN A C 1
ATOM 707 O O . GLN A 1 86 ? 34.181 -11.411 -20.754 1.00 38.97 86 GLN A O 1
#